Protein AF-A0A2H6MU32-F1 (afdb_monomer_lite)

Foldseek 3Di:
DDDDDDDDDPPDDPPCDPVNVLLQVLLVVLCVLLVDDSVLSSVLCVVVVNDSVNSNCCSVVVDSDPDDDPDDDDDDDDDDDPPVPPPPDPDDDDDDDPDDPDPPDDD

Structure (mmCIF, N/CA/C/O backbone):
data_AF-A0A2H6MU32-F1
#
_entry.id   AF-A0A2H6MU32-F1
#
loop_
_atom_site.group_PDB
_atom_site.id
_atom_site.type_symbol
_atom_site.label_atom_id
_atom_site.label_alt_id
_atom_site.label_comp_id
_atom_site.label_asym_id
_atom_site.label_entity_id
_atom_site.label_seq_id
_atom_site.pdbx_PDB_ins_code
_atom_site.Cartn_x
_atom_site.Cartn_y
_atom_site.Cartn_z
_atom_site.occupancy
_atom_site.B_iso_or_equiv
_atom_site.auth_seq_id
_atom_site.auth_comp_id
_atom_site.auth_asym_id
_atom_site.auth_atom_id
_atom_site.pdbx_PDB_model_num
ATOM 1 N N . GLU A 1 1 ? -0.471 26.242 -61.580 1.00 44.56 1 GLU A N 1
ATOM 2 C CA . GLU A 1 1 ? -0.348 24.817 -61.227 1.00 44.56 1 GLU A CA 1
ATOM 3 C C . GLU A 1 1 ? -0.811 24.606 -59.798 1.00 44.56 1 GLU A C 1
ATOM 5 O O . GLU A 1 1 ? -0.556 25.449 -58.946 1.00 44.56 1 GLU A O 1
ATOM 10 N N . TYR A 1 2 ? -1.566 23.535 -59.582 1.00 49.44 2 TYR A N 1
ATOM 11 C CA . TYR A 1 2 ? -2.101 23.110 -58.295 1.00 49.44 2 TYR A CA 1
ATOM 12 C C . TYR A 1 2 ? -1.087 22.140 -57.674 1.00 49.44 2 TYR A C 1
ATOM 14 O O . TYR A 1 2 ? -0.856 21.072 -58.227 1.00 49.44 2 TYR A O 1
ATOM 22 N N . MET A 1 3 ? -0.493 22.498 -56.540 1.00 57.16 3 MET A N 1
ATOM 23 C CA . MET A 1 3 ? 0.169 21.580 -55.601 1.00 57.16 3 MET A CA 1
ATOM 24 C C . MET A 1 3 ? -0.260 22.101 -54.221 1.00 57.16 3 MET A C 1
ATOM 26 O O . MET A 1 3 ? 0.155 23.179 -53.816 1.00 57.16 3 MET A O 1
ATOM 30 N N . GLY A 1 4 ? -1.298 21.553 -53.580 1.00 54.06 4 GLY A N 1
ATOM 31 C CA . GLY A 1 4 ? -1.260 20.247 -52.911 1.00 54.06 4 GLY A CA 1
ATOM 32 C C . GLY A 1 4 ? -0.416 20.402 -51.637 1.00 54.06 4 GLY A C 1
ATOM 33 O O . GLY A 1 4 ? 0.798 20.407 -51.723 1.00 54.06 4 GLY A O 1
ATOM 34 N N . GLY A 1 5 ? -0.953 20.714 -50.455 1.00 59.16 5 GLY A N 1
ATOM 35 C CA . GLY A 1 5 ? -1.914 19.916 -49.694 1.00 59.16 5 GLY A CA 1
ATOM 36 C C . GLY A 1 5 ? -1.168 18.843 -48.888 1.00 59.16 5 GLY A C 1
ATOM 37 O O . GLY A 1 5 ? -0.739 17.856 -49.470 1.00 59.16 5 GLY A O 1
ATOM 38 N N . GLY A 1 6 ? -1.025 18.990 -47.561 1.00 56.56 6 GLY A N 1
ATOM 39 C CA . GLY A 1 6 ? -0.269 17.991 -46.789 1.00 56.56 6 GLY A CA 1
ATOM 40 C C . GLY A 1 6 ? -0.168 18.178 -45.276 1.00 56.56 6 GLY A C 1
ATOM 41 O O . GLY A 1 6 ? 0.926 18.329 -44.763 1.00 56.56 6 GLY A O 1
ATOM 42 N N . ARG A 1 7 ? -1.320 18.173 -44.595 1.00 60.62 7 ARG A N 1
ATOM 43 C CA . ARG A 1 7 ? -1.598 17.603 -43.256 1.00 60.62 7 ARG A CA 1
ATOM 44 C C . ARG A 1 7 ? -0.432 17.449 -42.261 1.00 60.62 7 ARG A C 1
ATOM 46 O O . ARG A 1 7 ? 0.498 16.678 -42.462 1.00 60.62 7 ARG A O 1
ATOM 53 N N . GLY A 1 8 ? -0.616 18.087 -41.104 1.00 60.25 8 GLY A N 1
ATOM 54 C CA . GLY A 1 8 ? 0.225 17.929 -39.926 1.00 60.25 8 GLY A CA 1
ATOM 55 C C . GLY A 1 8 ? 0.394 16.484 -39.452 1.00 60.25 8 GLY A C 1
ATOM 56 O O . GLY A 1 8 ? -0.527 15.671 -39.497 1.00 60.25 8 GLY A O 1
ATOM 57 N N . GLY A 1 9 ? 1.584 16.208 -38.931 1.00 60.31 9 GLY A N 1
ATOM 58 C CA . GLY A 1 9 ? 1.890 15.030 -38.135 1.00 60.31 9 GLY A CA 1
ATOM 59 C C . GLY A 1 9 ? 2.160 15.463 -36.703 1.00 60.31 9 GLY A C 1
ATOM 60 O O . GLY A 1 9 ? 3.281 15.820 -36.357 1.00 60.31 9 GLY A O 1
ATOM 61 N N . 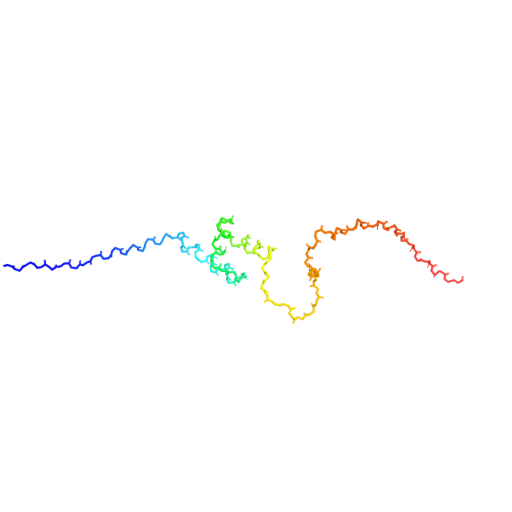LYS A 1 10 ? 1.122 15.450 -35.864 1.00 65.69 10 LYS A N 1
ATOM 62 C CA . LYS A 1 10 ? 1.275 15.467 -34.408 1.00 65.69 10 LYS A CA 1
ATOM 63 C C . LYS A 1 10 ? 2.031 14.195 -34.032 1.00 65.69 10 LYS A C 1
ATOM 65 O O . LYS A 1 10 ? 1.490 13.101 -34.158 1.00 65.69 10 LYS A O 1
ATOM 70 N N . MET A 1 11 ? 3.280 14.341 -33.605 1.00 56.53 11 MET A N 1
ATOM 71 C CA . MET A 1 11 ? 4.081 13.251 -33.055 1.00 56.53 11 MET A CA 1
ATOM 72 C C . MET A 1 11 ? 3.501 12.887 -31.684 1.00 56.53 11 MET A C 1
ATOM 74 O O . MET A 1 11 ? 3.939 13.379 -30.650 1.00 56.53 11 MET A O 1
ATOM 78 N N . ALA A 1 12 ? 2.446 12.076 -31.674 1.00 56.09 12 ALA A N 1
ATOM 79 C CA . ALA A 1 12 ? 2.045 11.350 -30.483 1.00 56.09 12 ALA A CA 1
ATOM 80 C C . ALA A 1 12 ? 2.911 10.092 -30.433 1.00 56.09 12 ALA A C 1
ATOM 82 O O . ALA A 1 12 ? 2.720 9.175 -31.227 1.00 56.09 12 ALA A O 1
ATOM 83 N N . ALA A 1 13 ? 3.886 10.076 -29.532 1.00 62.03 13 ALA A N 1
ATOM 84 C CA . ALA A 1 13 ? 4.603 8.869 -29.163 1.00 62.03 13 ALA A CA 1
ATOM 85 C C . ALA A 1 13 ? 3.856 8.204 -27.997 1.00 62.03 13 ALA A C 1
ATOM 87 O O . ALA A 1 13 ? 3.994 8.664 -26.864 1.00 62.03 13 ALA A O 1
ATOM 88 N N . PRO A 1 14 ? 3.078 7.128 -28.201 1.00 60.12 14 PRO A N 1
ATOM 89 C CA . PRO A 1 14 ? 2.651 6.280 -27.101 1.00 60.12 14 PRO A CA 1
ATOM 90 C C . PRO A 1 14 ? 3.748 5.241 -26.844 1.00 60.12 14 PRO A C 1
ATOM 92 O O . PRO A 1 14 ? 3.566 4.046 -27.040 1.00 60.12 14 PRO A O 1
ATOM 95 N N . GLY A 1 15 ? 4.924 5.710 -26.432 1.00 55.91 15 GLY A N 1
ATOM 96 C CA . GLY A 1 15 ? 6.008 4.863 -25.939 1.00 55.91 15 GLY A CA 1
ATOM 97 C C . GLY A 1 15 ? 5.869 4.638 -24.438 1.00 55.91 15 GLY A C 1
ATOM 98 O O . GLY A 1 15 ? 6.796 4.927 -23.687 1.00 55.91 15 GLY A O 1
ATOM 99 N N . GLY A 1 16 ? 4.693 4.205 -23.978 1.00 60.81 16 GLY A N 1
ATOM 100 C CA . GLY A 1 16 ? 4.518 3.787 -22.592 1.00 60.81 16 GLY A CA 1
ATOM 101 C C . GLY A 1 16 ? 5.295 2.495 -22.378 1.00 60.81 16 GLY A C 1
ATOM 102 O O . GLY A 1 16 ? 4.837 1.435 -22.791 1.00 60.81 16 GLY A O 1
ATOM 103 N N . SER A 1 17 ? 6.492 2.597 -21.798 1.00 66.94 17 SER A N 1
ATOM 1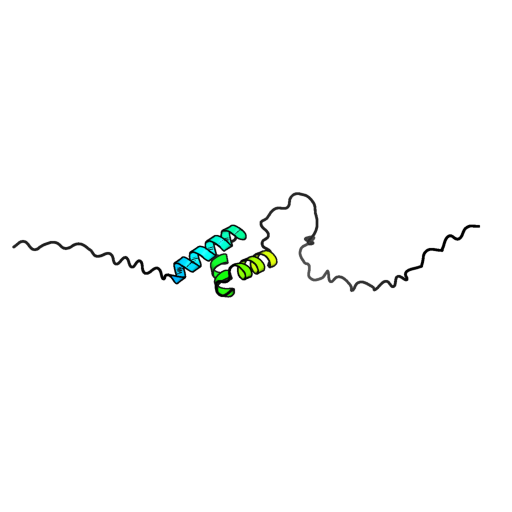04 C CA . SER A 1 17 ? 7.337 1.451 -21.450 1.00 66.94 17 SER A CA 1
ATOM 105 C C . SER A 1 17 ? 6.505 0.384 -20.730 1.00 66.94 17 SER A C 1
ATOM 107 O O . SER A 1 17 ? 5.782 0.713 -19.793 1.00 66.94 17 SER A O 1
ATOM 109 N N . ALA A 1 18 ? 6.602 -0.887 -21.134 1.00 71.88 18 ALA A N 1
ATOM 110 C CA . ALA A 1 18 ? 5.867 -1.992 -20.504 1.00 71.88 18 ALA A CA 1
ATOM 111 C C . ALA A 1 18 ? 6.128 -2.096 -18.985 1.00 71.88 18 ALA A C 1
ATOM 113 O O . ALA A 1 18 ? 5.294 -2.585 -18.230 1.00 71.88 18 ALA A O 1
ATOM 114 N N . ALA A 1 19 ? 7.262 -1.572 -18.512 1.00 76.31 19 ALA A N 1
ATOM 115 C CA . ALA A 1 19 ? 7.550 -1.437 -17.087 1.00 76.31 19 ALA A CA 1
ATOM 116 C C . ALA A 1 19 ? 6.637 -0.408 -16.389 1.00 76.31 19 ALA A C 1
ATOM 118 O O . ALA A 1 19 ? 6.233 -0.610 -15.247 1.00 76.31 19 ALA A O 1
ATOM 119 N N . ALA A 1 20 ? 6.263 0.674 -17.077 1.00 81.25 20 ALA A N 1
ATOM 120 C CA . ALA A 1 20 ? 5.382 1.708 -16.543 1.00 81.25 20 ALA A CA 1
ATOM 121 C C . ALA A 1 20 ? 3.936 1.213 -16.388 1.00 81.25 20 ALA A C 1
ATOM 123 O O . ALA A 1 20 ? 3.264 1.602 -15.435 1.00 81.25 20 ALA A O 1
ATOM 124 N N . SER A 1 21 ? 3.456 0.334 -17.276 1.00 84.94 21 SER A N 1
ATOM 125 C CA . SER A 1 21 ? 2.129 -0.281 -17.132 1.00 84.94 21 SER A CA 1
ATOM 126 C C . SER A 1 21 ? 2.078 -1.282 -15.975 1.00 84.94 21 SER A C 1
ATOM 128 O O . SER A 1 21 ? 1.097 -1.280 -15.231 1.00 84.94 21 SER A O 1
ATOM 130 N N . VAL A 1 22 ? 3.138 -2.073 -15.767 1.00 89.75 22 VAL A N 1
ATOM 131 C CA . VAL A 1 22 ? 3.257 -2.973 -14.604 1.00 89.75 22 VAL A CA 1
ATOM 132 C C . VAL A 1 22 ? 3.312 -2.174 -13.301 1.00 89.75 22 VAL A C 1
ATOM 134 O O . VAL A 1 22 ? 2.528 -2.437 -12.390 1.00 89.75 22 VAL A O 1
ATOM 137 N N . LEU A 1 23 ? 4.162 -1.144 -13.232 1.00 91.06 23 LEU A N 1
ATOM 138 C CA . LEU A 1 23 ? 4.261 -0.264 -12.065 1.00 91.06 23 LEU A CA 1
ATOM 139 C C . LEU A 1 23 ? 2.921 0.418 -11.755 1.00 91.06 23 LEU A C 1
ATOM 141 O O . LEU A 1 23 ? 2.501 0.449 -10.602 1.00 91.06 23 LEU A O 1
ATOM 145 N N . LYS A 1 24 ? 2.202 0.901 -12.775 1.00 92.69 24 LYS A N 1
ATOM 146 C CA . LYS A 1 24 ? 0.870 1.498 -12.594 1.00 92.69 24 LYS A CA 1
ATOM 147 C C . LYS A 1 24 ? -0.131 0.510 -11.983 1.00 92.69 24 LYS A C 1
ATOM 149 O O . LYS A 1 24 ? -0.908 0.907 -11.120 1.00 92.69 24 LYS A O 1
ATOM 154 N N . GLY A 1 25 ? -0.095 -0.761 -12.391 1.00 94.62 25 GLY A N 1
ATOM 155 C CA . GLY A 1 25 ? -0.931 -1.814 -11.804 1.00 94.62 25 GLY A CA 1
ATOM 156 C C . GLY A 1 25 ? -0.580 -2.126 -10.344 1.00 94.62 25 GLY A C 1
ATOM 157 O O . GLY A 1 25 ? -1.472 -2.381 -9.537 1.00 94.62 25 GLY A O 1
ATOM 158 N N . LEU A 1 26 ? 0.704 -2.063 -9.978 1.00 95.00 26 LEU A N 1
ATOM 159 C CA . LEU A 1 26 ? 1.153 -2.230 -8.591 1.00 95.00 26 LEU A CA 1
ATOM 160 C C . LEU A 1 26 ? 0.748 -1.040 -7.715 1.00 95.00 26 LEU A C 1
ATOM 162 O O . LEU A 1 26 ? 0.251 -1.247 -6.612 1.00 95.00 26 LEU A O 1
ATOM 166 N N . ILE A 1 27 ? 0.893 0.191 -8.218 1.00 94.69 27 ILE A N 1
ATOM 167 C CA . ILE A 1 27 ? 0.472 1.410 -7.512 1.00 94.69 27 ILE A CA 1
ATOM 168 C C . ILE A 1 27 ? -1.028 1.357 -7.226 1.00 94.69 27 ILE A C 1
ATOM 170 O O . ILE A 1 27 ? -1.427 1.578 -6.091 1.00 94.69 27 ILE A O 1
ATOM 174 N N . GLN A 1 28 ? -1.852 0.999 -8.217 1.00 95.00 28 GLN A N 1
ATOM 175 C CA . GLN A 1 28 ? -3.300 0.883 -8.023 1.00 95.00 28 GLN A CA 1
ATOM 176 C C . GLN A 1 28 ? -3.667 -0.134 -6.937 1.00 95.00 28 GLN A C 1
ATOM 178 O O . GLN A 1 28 ? -4.512 0.156 -6.092 1.00 95.00 28 GLN A O 1
ATOM 183 N N . GLN A 1 29 ? -3.017 -1.303 -6.927 1.00 94.81 29 GLN A N 1
ATOM 184 C CA . GLN A 1 29 ? -3.227 -2.304 -5.878 1.00 94.81 29 GLN A CA 1
ATOM 185 C C . GLN A 1 29 ? -2.794 -1.783 -4.508 1.00 94.81 29 GLN A C 1
ATOM 187 O O . GLN A 1 29 ? -3.548 -1.904 -3.549 1.00 94.81 29 GLN A O 1
ATOM 192 N N . PHE A 1 30 ? -1.627 -1.145 -4.424 1.00 93.75 30 PHE A N 1
ATOM 193 C CA . PHE A 1 30 ? -1.149 -0.528 -3.192 1.00 93.75 30 PHE A CA 1
ATOM 194 C C . PHE A 1 30 ? -2.161 0.489 -2.654 1.00 93.75 30 PHE A C 1
ATOM 196 O O . PHE A 1 30 ? -2.595 0.358 -1.515 1.00 93.75 30 PHE A O 1
ATOM 203 N N . THR A 1 31 ? -2.609 1.439 -3.482 1.00 91.88 31 THR A N 1
ATOM 204 C CA . THR A 1 31 ? -3.596 2.455 -3.082 1.00 91.88 31 THR A CA 1
ATOM 205 C C . THR A 1 31 ? -4.946 1.852 -2.700 1.00 91.88 31 THR A C 1
ATOM 207 O O . THR A 1 31 ? -5.600 2.352 -1.793 1.00 91.88 31 THR A O 1
ATOM 210 N N . ALA A 1 32 ? -5.359 0.760 -3.352 1.00 93.56 32 ALA A N 1
ATOM 211 C CA . ALA A 1 32 ? -6.605 0.072 -3.027 1.00 93.56 32 ALA A CA 1
ATOM 212 C C . ALA A 1 32 ? -6.543 -0.645 -1.668 1.00 93.56 32 ALA A C 1
ATOM 214 O O . ALA A 1 32 ? -7.562 -0.741 -0.991 1.00 93.56 32 ALA A O 1
ATOM 215 N N . ILE A 1 33 ? -5.366 -1.140 -1.269 1.00 91.69 33 ILE A N 1
ATOM 216 C CA . ILE A 1 33 ? -5.162 -1.852 0.000 1.00 91.69 33 ILE A CA 1
ATOM 217 C C . ILE A 1 33 ? -4.928 -0.871 1.152 1.00 91.69 33 ILE A C 1
ATOM 219 O O . ILE A 1 33 ? -5.482 -1.042 2.233 1.00 91.69 33 ILE A O 1
ATOM 223 N N . THR A 1 34 ? -4.090 0.143 0.935 1.00 88.88 34 THR A N 1
ATOM 224 C CA . THR A 1 34 ? -3.629 1.047 1.995 1.00 88.88 34 THR A CA 1
ATOM 225 C C . THR A 1 34 ? -4.421 2.348 2.090 1.00 88.88 34 THR A C 1
ATOM 227 O O . THR A 1 34 ? -4.295 3.063 3.079 1.00 88.88 34 THR A O 1
ATOM 230 N N . GLY A 1 35 ? -5.199 2.695 1.060 1.00 88.69 35 GLY A N 1
ATOM 231 C CA . GLY A 1 35 ? -5.877 3.990 0.953 1.00 88.69 35 GLY A CA 1
ATOM 232 C C . GLY A 1 35 ? -4.940 5.167 0.652 1.00 88.69 35 GLY A C 1
ATOM 233 O O . GLY A 1 35 ? -5.378 6.316 0.657 1.00 88.69 35 GLY A O 1
ATOM 234 N N . ALA A 1 36 ? -3.654 4.910 0.396 1.00 87.62 36 ALA A N 1
ATOM 235 C CA . ALA A 1 36 ? -2.679 5.947 0.083 1.00 87.62 36 ALA A CA 1
ATOM 236 C C . ALA A 1 36 ? -2.920 6.580 -1.297 1.00 87.62 36 ALA A C 1
ATOM 238 O O . ALA A 1 36 ? -3.592 6.022 -2.164 1.00 87.62 36 ALA A O 1
ATOM 239 N N . SER A 1 37 ? -2.298 7.733 -1.538 1.00 91.25 37 SER A N 1
ATOM 240 C CA . SER A 1 37 ? -2.277 8.349 -2.864 1.00 91.25 37 SER A CA 1
ATOM 241 C C . SER A 1 37 ? -1.353 7.595 -3.830 1.00 91.25 37 SER A C 1
ATOM 243 O O . SER A 1 37 ? -0.362 6.978 -3.434 1.00 91.25 37 SER A O 1
ATOM 245 N N . GLU A 1 38 ? -1.641 7.686 -5.131 1.00 90.81 38 GLU A N 1
ATOM 246 C CA . GLU A 1 38 ? -0.839 7.035 -6.180 1.00 90.81 38 GLU A CA 1
ATOM 247 C C . GLU A 1 38 ? 0.630 7.494 -6.167 1.00 90.81 38 GLU A C 1
ATOM 249 O O . GLU A 1 38 ? 1.534 6.708 -6.450 1.00 90.81 38 GLU A O 1
ATOM 254 N N . SER A 1 39 ? 0.889 8.754 -5.799 1.00 89.75 39 SER A N 1
ATOM 255 C CA . SER A 1 39 ? 2.248 9.284 -5.658 1.00 89.75 39 SER A CA 1
ATOM 256 C C . SER A 1 39 ? 2.997 8.620 -4.504 1.00 89.75 39 SER A C 1
ATOM 258 O O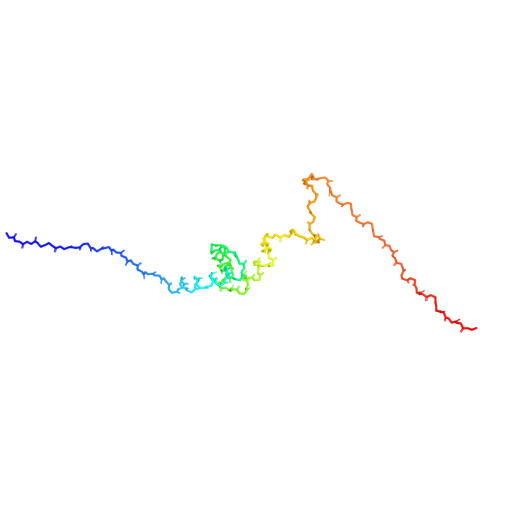 . SER A 1 39 ? 4.119 8.158 -4.704 1.00 89.75 39 SER A O 1
ATOM 260 N N . ALA A 1 40 ? 2.373 8.495 -3.329 1.00 88.94 40 ALA A N 1
ATOM 261 C CA . ALA A 1 40 ? 2.956 7.780 -2.196 1.00 88.94 40 ALA A CA 1
ATOM 262 C C . ALA A 1 40 ? 3.219 6.305 -2.542 1.00 88.94 40 ALA A C 1
ATOM 264 O O . ALA A 1 40 ? 4.309 5.800 -2.277 1.00 88.94 40 ALA A O 1
ATOM 265 N N . GLY A 1 41 ? 2.272 5.648 -3.220 1.00 90.94 41 GLY A N 1
ATOM 266 C CA . GLY A 1 41 ? 2.432 4.273 -3.694 1.00 90.94 41 GLY A CA 1
ATOM 267 C C . GLY A 1 41 ? 3.589 4.099 -4.674 1.00 90.94 41 GLY A C 1
ATOM 268 O O . GLY A 1 41 ? 4.353 3.148 -4.540 1.00 90.94 41 GLY A O 1
ATOM 269 N N . LYS A 1 42 ? 3.783 5.039 -5.608 1.00 93.06 42 LYS A N 1
ATOM 270 C CA . LYS A 1 42 ? 4.929 5.021 -6.532 1.00 93.06 42 LYS A CA 1
ATOM 271 C C . LYS A 1 42 ? 6.255 5.061 -5.777 1.00 93.06 42 LYS A C 1
ATOM 273 O O . LYS A 1 42 ? 7.114 4.220 -6.019 1.00 93.06 42 LYS A O 1
ATOM 278 N N . HIS A 1 43 ? 6.410 6.020 -4.867 1.00 91.44 43 HIS A N 1
ATOM 279 C CA . HIS A 1 43 ? 7.643 6.175 -4.094 1.00 91.44 43 HIS A CA 1
ATOM 280 C C . HIS A 1 43 ? 7.909 4.965 -3.191 1.00 91.44 43 HIS A C 1
ATOM 282 O O . HIS A 1 43 ? 9.047 4.506 -3.105 1.00 91.44 43 HIS A O 1
ATOM 288 N N . MET A 1 44 ? 6.862 4.418 -2.569 1.00 91.19 44 MET A N 1
ATOM 289 C CA . MET A 1 44 ? 6.979 3.244 -1.708 1.00 91.19 44 MET A CA 1
ATOM 290 C C . MET A 1 44 ? 7.365 1.998 -2.506 1.00 91.19 44 MET A C 1
ATOM 292 O O . MET A 1 44 ? 8.303 1.294 -2.146 1.00 91.19 44 MET A O 1
ATOM 296 N N . LEU A 1 45 ? 6.700 1.750 -3.635 1.00 93.38 45 LEU A N 1
ATOM 297 C CA . LEU A 1 45 ? 7.019 0.618 -4.502 1.00 93.38 45 LEU A CA 1
ATOM 298 C C . LEU A 1 45 ? 8.428 0.732 -5.091 1.00 93.38 45 LEU A C 1
ATOM 300 O O . LEU A 1 45 ? 9.110 -0.282 -5.181 1.00 93.38 45 LEU A O 1
ATOM 304 N N . GLU A 1 46 ? 8.898 1.931 -5.440 1.00 91.94 46 GLU A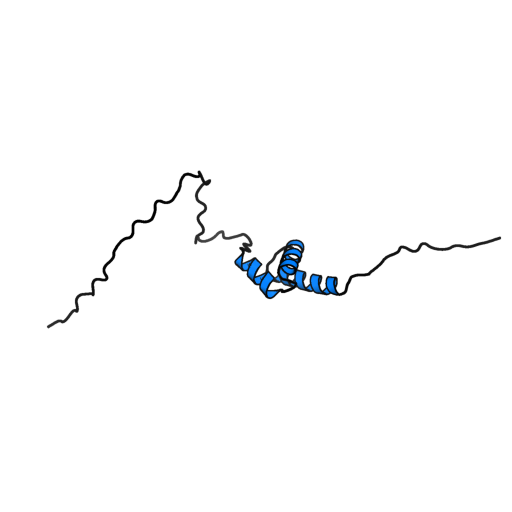 N 1
ATOM 305 C CA . GLU A 1 46 ? 10.281 2.149 -5.889 1.00 91.94 46 GLU A CA 1
ATOM 306 C C . GLU A 1 46 ? 11.296 1.824 -4.783 1.00 91.94 46 GLU A C 1
ATOM 308 O O . GLU A 1 46 ? 12.267 1.111 -5.041 1.00 91.94 46 GLU A O 1
ATOM 313 N N . ALA A 1 47 ? 11.044 2.259 -3.545 1.00 91.00 47 ALA A N 1
ATOM 314 C CA . ALA A 1 47 ? 11.880 1.924 -2.389 1.00 91.00 47 ALA A CA 1
ATOM 315 C C . ALA A 1 47 ? 11.859 0.419 -2.059 1.00 91.00 47 ALA A C 1
ATOM 317 O O . ALA A 1 47 ? 12.868 -0.145 -1.638 1.00 91.00 47 ALA A O 1
ATOM 318 N N . CYS A 1 48 ? 10.730 -0.245 -2.313 1.00 92.44 48 CYS A N 1
ATOM 319 C CA . CYS A 1 48 ? 10.549 -1.684 -2.138 1.00 92.44 48 CYS A CA 1
ATOM 320 C C . CYS A 1 48 ? 10.906 -2.498 -3.391 1.00 92.44 48 CYS A C 1
ATOM 322 O O . CYS A 1 48 ? 10.580 -3.684 -3.461 1.00 92.44 48 CYS A O 1
ATOM 324 N N . ASN A 1 49 ? 11.558 -1.895 -4.391 1.00 93.31 49 ASN A N 1
ATOM 325 C CA . ASN A 1 49 ? 12.005 -2.572 -5.609 1.00 93.31 49 ASN A CA 1
ATOM 326 C C . ASN A 1 49 ? 10.863 -3.298 -6.367 1.00 93.31 49 ASN A C 1
ATOM 328 O O . ASN A 1 49 ? 11.026 -4.415 -6.859 1.00 93.31 49 ASN A O 1
ATOM 332 N N . ASN A 1 50 ? 9.700 -2.644 -6.458 1.00 91.38 50 ASN A N 1
ATOM 333 C CA . ASN A 1 50 ? 8.423 -3.120 -7.010 1.00 91.38 50 ASN A CA 1
ATOM 334 C C . ASN A 1 50 ? 7.769 -4.286 -6.247 1.00 91.38 50 ASN A C 1
ATOM 336 O O . ASN A 1 50 ? 6.936 -5.002 -6.803 1.00 91.38 50 ASN A O 1
ATOM 340 N N . ASN A 1 51 ? 8.117 -4.479 -4.976 1.00 93.81 51 ASN A N 1
ATOM 341 C CA . ASN A 1 51 ? 7.486 -5.477 -4.121 1.00 93.81 51 ASN A CA 1
ATOM 342 C C . ASN A 1 51 ? 6.261 -4.887 -3.401 1.00 93.81 51 ASN A C 1
ATOM 344 O O . ASN A 1 51 ? 6.398 -4.053 -2.505 1.00 93.81 51 ASN A O 1
ATOM 348 N N . LEU A 1 52 ? 5.067 -5.337 -3.798 1.00 93.06 52 LEU A N 1
ATOM 349 C CA . LEU A 1 52 ? 3.802 -4.874 -3.227 1.00 93.06 52 LEU A CA 1
ATOM 350 C C . LEU A 1 52 ? 3.640 -5.270 -1.756 1.00 93.06 52 LEU A C 1
ATOM 352 O O . LEU A 1 52 ? 3.236 -4.426 -0.965 1.00 93.06 52 LEU A O 1
ATOM 356 N N . GLU A 1 53 ? 3.961 -6.511 -1.381 1.00 93.12 53 GLU A N 1
ATOM 357 C CA . GLU A 1 53 ? 3.796 -6.992 -0.001 1.00 93.12 53 GLU A CA 1
ATOM 358 C C . GLU A 1 53 ? 4.636 -6.169 0.974 1.00 93.12 53 GLU A C 1
ATOM 360 O O . GLU A 1 53 ? 4.099 -5.644 1.944 1.00 93.12 53 GLU A O 1
ATOM 365 N N . MET A 1 54 ? 5.925 -5.966 0.676 1.00 92.44 54 MET A N 1
ATOM 366 C CA . MET A 1 54 ? 6.792 -5.152 1.534 1.00 92.44 54 MET A CA 1
ATOM 367 C C . MET A 1 54 ? 6.316 -3.701 1.616 1.00 92.44 54 MET A C 1
ATOM 369 O O . MET A 1 54 ? 6.282 -3.138 2.707 1.00 92.44 54 MET A O 1
ATOM 373 N N . ALA A 1 55 ? 5.919 -3.107 0.484 1.00 91.44 55 ALA A N 1
ATOM 374 C CA . ALA A 1 55 ? 5.412 -1.739 0.455 1.00 91.44 55 ALA A CA 1
ATOM 375 C C . ALA A 1 55 ? 4.159 -1.596 1.328 1.00 91.44 55 ALA A C 1
ATOM 377 O O . ALA A 1 55 ? 4.083 -0.682 2.149 1.00 91.44 55 ALA A O 1
ATOM 378 N N . VAL A 1 56 ? 3.186 -2.500 1.169 1.00 90.88 56 VAL A N 1
ATOM 379 C CA . VAL A 1 56 ? 1.930 -2.508 1.935 1.00 90.88 56 VAL A CA 1
ATOM 380 C C . VAL A 1 56 ? 2.208 -2.706 3.422 1.00 90.88 56 VAL A C 1
ATOM 382 O O . VAL A 1 56 ? 1.706 -1.931 4.233 1.00 90.88 56 VAL A O 1
ATOM 385 N N . THR A 1 57 ? 3.031 -3.693 3.786 1.00 88.62 57 THR A N 1
ATOM 386 C CA . THR A 1 57 ? 3.386 -3.958 5.184 1.00 88.62 57 THR A CA 1
ATOM 387 C C . THR A 1 57 ? 4.072 -2.754 5.815 1.00 88.62 57 THR A C 1
ATOM 389 O O . THR A 1 57 ? 3.632 -2.319 6.871 1.00 88.62 57 THR A O 1
ATOM 392 N N . MET A 1 58 ? 5.077 -2.160 5.162 1.00 86.19 58 MET A N 1
ATOM 393 C CA . MET A 1 58 ? 5.779 -0.987 5.700 1.00 86.19 58 MET A CA 1
ATOM 394 C C . MET A 1 58 ? 4.876 0.243 5.809 1.00 86.19 58 MET A C 1
ATOM 396 O O . MET A 1 58 ? 5.035 1.029 6.737 1.00 86.19 58 MET A O 1
ATOM 400 N N . PHE A 1 59 ? 3.930 0.431 4.887 1.00 86.50 59 PHE A N 1
ATOM 401 C CA . PHE A 1 59 ? 3.006 1.564 4.941 1.00 86.50 59 PHE A CA 1
ATOM 402 C C . PHE A 1 59 ? 1.970 1.418 6.062 1.00 86.50 59 PHE A C 1
ATOM 404 O O . PHE A 1 59 ? 1.664 2.389 6.750 1.00 86.50 59 PHE A O 1
ATOM 411 N N . LEU A 1 60 ? 1.435 0.211 6.260 1.00 85.75 60 LEU A N 1
ATOM 412 C CA . LEU A 1 60 ? 0.471 -0.059 7.326 1.00 85.75 60 LEU A CA 1
ATOM 413 C C . LEU A 1 60 ? 1.143 -0.085 8.708 1.00 85.75 60 LEU A C 1
ATOM 415 O O . LEU A 1 60 ? 0.601 0.493 9.647 1.00 85.75 60 LEU A O 1
ATOM 419 N N . ASP A 1 61 ? 2.333 -0.682 8.812 1.00 83.88 61 ASP A N 1
ATOM 420 C CA . ASP A 1 61 ? 3.149 -0.713 10.038 1.00 83.88 61 ASP A CA 1
ATOM 421 C C . ASP A 1 61 ? 3.713 0.677 10.385 1.00 83.88 61 ASP A C 1
ATOM 423 O O . ASP A 1 61 ? 3.758 1.080 11.544 1.00 83.88 61 ASP A O 1
ATOM 427 N N . GLY A 1 62 ? 4.047 1.474 9.364 1.00 68.31 62 GLY A N 1
ATOM 428 C CA . GLY A 1 62 ? 4.510 2.859 9.489 1.00 68.31 62 GLY A CA 1
ATOM 429 C C . GLY A 1 62 ? 3.431 3.881 9.867 1.00 68.31 62 GLY A C 1
ATOM 430 O O . GLY A 1 62 ? 3.736 5.071 9.942 1.00 68.31 62 GLY A O 1
ATOM 431 N N . GLY A 1 63 ? 2.192 3.448 10.121 1.00 64.56 63 GLY A N 1
ATOM 432 C CA . GLY A 1 63 ? 1.114 4.314 10.598 1.00 64.56 63 GLY A CA 1
ATOM 433 C C . GLY A 1 63 ? 0.230 4.880 9.488 1.00 64.56 63 GLY A C 1
ATOM 434 O O . GLY A 1 63 ? 0.101 6.094 9.339 1.00 64.56 63 GLY A O 1
ATOM 435 N N . GLY A 1 64 ? -0.455 4.001 8.757 1.00 52.91 64 GLY A N 1
ATOM 436 C CA . GLY A 1 64 ? -1.641 4.353 7.976 1.00 52.91 64 GLY A CA 1
ATOM 437 C C . GLY A 1 64 ? -2.844 4.629 8.883 1.00 52.91 64 GLY A C 1
ATOM 438 O O . GLY A 1 64 ? -3.786 3.841 8.911 1.00 52.91 64 GLY A O 1
ATOM 439 N N . ILE A 1 65 ? -2.822 5.726 9.645 1.00 53.34 65 ILE A N 1
ATOM 440 C CA . ILE A 1 65 ? -4.027 6.215 10.321 1.00 53.34 65 ILE A CA 1
ATOM 441 C C . ILE A 1 65 ? -4.913 6.941 9.305 1.00 53.34 65 ILE A C 1
ATOM 443 O O . ILE A 1 65 ? -4.791 8.140 9.072 1.00 53.34 65 ILE A O 1
ATOM 447 N N . ALA A 1 66 ? -5.833 6.205 8.689 1.00 49.47 66 ALA A N 1
ATOM 448 C CA . ALA A 1 66 ? -7.073 6.830 8.261 1.00 49.47 66 ALA A CA 1
ATOM 449 C C . ALA A 1 66 ? -7.796 7.308 9.536 1.00 49.47 66 ALA A C 1
ATOM 451 O O . ALA A 1 66 ? -8.234 6.501 10.351 1.00 49.47 66 ALA A O 1
ATOM 452 N N . GLU A 1 67 ? -7.812 8.625 9.728 1.00 51.28 67 GLU A N 1
ATOM 453 C CA . GLU A 1 67 ? -8.636 9.384 10.676 1.00 51.28 67 GLU A CA 1
ATOM 454 C C . GLU A 1 67 ? -10.072 8.809 10.689 1.00 51.28 67 GLU A C 1
ATOM 456 O O . GLU A 1 67 ? -10.708 8.715 9.642 1.00 51.28 67 GLU A O 1
ATOM 461 N N . GLU A 1 68 ? -10.545 8.198 11.779 1.00 42.31 68 GLU A N 1
ATOM 462 C CA . GLU A 1 68 ? -11.312 8.851 12.852 1.00 42.31 68 GLU A CA 1
ATOM 463 C C . GLU A 1 68 ? -11.537 7.844 14.008 1.00 42.31 68 GLU A C 1
ATOM 465 O O . GLU A 1 68 ? -12.012 6.733 13.748 1.00 42.31 68 GLU A O 1
ATOM 470 N N . PRO A 1 69 ? -11.279 8.201 15.284 1.00 44.56 69 PRO A N 1
ATOM 471 C CA . PRO A 1 69 ? -11.855 7.470 16.402 1.00 44.56 69 PRO A CA 1
ATOM 472 C C . PRO A 1 69 ? -12.592 8.411 17.363 1.00 44.56 69 PRO A C 1
ATOM 474 O O . PRO A 1 69 ? -12.217 8.542 18.528 1.00 44.56 69 PRO A O 1
ATOM 477 N N . SER A 1 70 ? -13.705 9.007 16.955 1.00 52.50 70 SER A N 1
ATOM 478 C CA . SER A 1 70 ? -14.730 9.390 17.926 1.00 52.50 70 SER A CA 1
ATOM 479 C C . SER A 1 70 ? -15.552 8.160 18.312 1.00 52.50 70 SER A C 1
ATOM 481 O O . SER A 1 70 ? -16.681 8.012 17.873 1.00 52.50 70 SER A O 1
ATOM 483 N N . THR A 1 71 ? -14.966 7.260 19.110 1.00 54.41 71 THR A N 1
ATOM 484 C CA . THR A 1 71 ? -15.563 6.677 20.330 1.00 54.41 71 THR A CA 1
ATOM 485 C C . THR A 1 71 ? -14.566 5.706 20.975 1.00 54.41 71 THR A C 1
ATOM 487 O O . THR A 1 71 ? -14.175 4.720 20.360 1.00 54.41 71 THR A O 1
ATOM 490 N N . SER A 1 72 ? -14.250 5.961 22.249 1.00 43.69 72 SER A N 1
ATOM 491 C CA . SER A 1 72 ? -13.519 5.099 23.197 1.00 43.69 72 SER A CA 1
ATOM 492 C C . SER A 1 72 ? -11.984 5.137 23.125 1.00 43.69 72 SER A C 1
ATOM 494 O O . SER A 1 72 ? -11.338 4.430 22.362 1.00 43.69 72 SER A O 1
ATOM 496 N N . SER A 1 73 ? -11.404 5.949 24.017 1.00 52.84 73 SER A N 1
ATOM 497 C CA . SER A 1 73 ? -9.977 6.009 24.342 1.00 52.84 73 SER A CA 1
ATOM 498 C C . SER A 1 73 ? -9.363 4.646 24.667 1.00 52.84 73 SER A C 1
ATOM 500 O O . SER A 1 73 ? -9.595 4.097 25.743 1.00 52.84 73 SER A O 1
ATOM 502 N N . ALA A 1 74 ? -8.457 4.213 23.796 1.00 47.00 74 ALA A N 1
ATOM 503 C CA . ALA A 1 74 ? -7.182 3.587 24.136 1.00 47.00 74 ALA A CA 1
ATOM 504 C C . ALA A 1 74 ? -6.225 3.782 22.944 1.00 47.00 74 ALA A C 1
ATOM 506 O O . ALA A 1 74 ? -6.560 3.391 21.838 1.00 47.00 74 ALA A O 1
ATOM 507 N N . SER A 1 75 ? -5.016 4.328 23.017 1.00 50.59 75 SER A N 1
ATOM 508 C CA . SER A 1 75 ? -4.368 5.283 23.916 1.00 50.59 75 SER A CA 1
ATOM 509 C C . SER A 1 75 ? -2.989 5.533 23.296 1.00 50.59 75 SER A C 1
ATOM 511 O O . SER A 1 75 ? -2.106 4.693 23.438 1.00 50.59 75 SER A O 1
ATOM 513 N N . VAL A 1 76 ? -2.788 6.673 22.634 1.00 47.06 76 VAL A N 1
ATOM 514 C CA . VAL A 1 76 ? -1.456 7.276 22.476 1.00 47.06 76 VAL A CA 1
ATOM 515 C C . VAL A 1 76 ? -1.575 8.731 22.919 1.00 47.06 76 VAL A C 1
ATOM 517 O O . VAL A 1 76 ? -2.387 9.496 22.409 1.00 47.06 76 VAL A O 1
ATOM 520 N N . SER A 1 77 ? -0.898 9.046 24.022 1.00 45.59 77 SER A N 1
ATOM 521 C CA . SER A 1 77 ? -1.083 10.255 24.823 1.00 45.59 77 SER A CA 1
ATOM 522 C C . SER A 1 77 ? -0.914 11.536 24.009 1.00 45.59 77 SER A C 1
ATOM 524 O O . SER A 1 77 ? 0.193 11.854 23.597 1.00 45.59 77 SER A O 1
ATOM 526 N N . ASN A 1 78 ? -1.988 12.318 23.889 1.00 51.19 78 ASN A N 1
ATOM 527 C CA . ASN A 1 78 ? -1.929 13.694 23.404 1.00 51.19 78 ASN A CA 1
ATOM 528 C C . ASN A 1 78 ? -2.543 14.671 24.418 1.00 51.19 78 ASN A C 1
ATOM 530 O O . ASN A 1 78 ? -3.471 15.419 24.115 1.00 51.19 78 ASN A O 1
ATOM 534 N N . LEU A 1 79 ? -2.018 14.673 25.646 1.00 49.47 79 LEU A N 1
ATOM 535 C CA . LEU A 1 79 ? -2.204 15.807 26.544 1.00 49.47 79 LEU A CA 1
ATOM 536 C C . LEU A 1 79 ? -0.918 16.632 26.575 1.00 49.47 79 LEU A C 1
ATOM 538 O O . LEU A 1 79 ? 0.050 16.234 27.210 1.00 49.47 79 LEU A O 1
ATOM 542 N N . ARG A 1 80 ? -1.037 17.815 25.956 1.00 51.75 80 ARG A N 1
ATOM 543 C CA . ARG A 1 80 ? -0.262 19.060 26.108 1.00 51.75 80 ARG A CA 1
ATOM 544 C C . ARG A 1 80 ? 0.782 19.363 25.026 1.00 51.75 80 ARG A C 1
ATOM 546 O O . ARG A 1 80 ? 1.427 18.448 24.521 1.00 51.75 80 ARG A O 1
ATOM 553 N N . PRO A 1 81 ? 0.949 20.658 24.665 1.00 42.09 81 PRO A N 1
ATOM 554 C CA . PRO A 1 81 ? 2.142 21.112 23.964 1.00 42.09 81 PRO A CA 1
ATOM 555 C C . PRO A 1 81 ? 3.334 20.568 24.736 1.00 42.09 81 PRO A C 1
ATOM 557 O O . PRO A 1 81 ? 3.369 20.700 25.960 1.00 42.09 81 PRO A O 1
ATOM 560 N N . HIS A 1 82 ? 4.260 19.927 24.038 1.00 48.25 82 HIS A N 1
ATOM 561 C CA . HIS A 1 82 ? 5.511 19.488 24.623 1.00 48.25 82 HIS A CA 1
ATOM 562 C C . HIS A 1 82 ? 6.301 20.742 25.013 1.00 48.25 82 HIS A C 1
ATOM 564 O O . HIS A 1 82 ? 7.117 21.243 24.249 1.00 48.25 82 HIS A O 1
ATOM 570 N N . THR A 1 83 ? 6.005 21.300 26.188 1.00 46.19 83 THR A N 1
ATOM 571 C CA . THR A 1 83 ? 7.020 21.996 26.959 1.00 46.19 83 THR A CA 1
ATOM 572 C C . THR A 1 83 ? 8.052 20.926 27.262 1.00 46.19 83 THR A C 1
ATOM 574 O O . THR A 1 83 ? 7.753 19.944 27.942 1.00 46.19 83 THR A O 1
ATOM 577 N N . GLU A 1 84 ? 9.222 21.106 26.677 1.00 54.91 84 GLU A N 1
ATOM 578 C CA . GLU A 1 84 ? 10.462 20.327 26.728 1.00 54.91 84 GLU A CA 1
ATOM 579 C C . GLU A 1 84 ? 11.000 19.973 28.141 1.00 54.91 84 GLU A C 1
ATOM 581 O O . GLU A 1 84 ? 12.144 19.555 28.283 1.00 54.91 84 GLU A O 1
ATOM 586 N N . ASP A 1 85 ? 10.161 20.054 29.178 1.00 58.28 85 ASP A N 1
ATOM 587 C CA . ASP A 1 85 ? 10.490 19.882 30.597 1.00 58.28 85 ASP A CA 1
ATOM 588 C C . ASP A 1 85 ? 9.735 1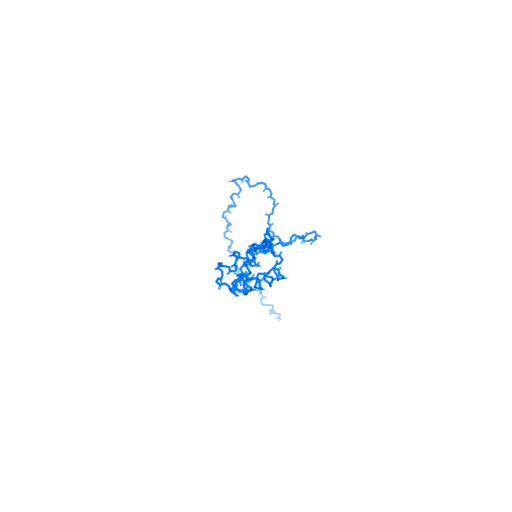8.728 31.300 1.00 58.28 85 ASP A C 1
ATOM 590 O O . ASP A 1 85 ? 10.038 18.403 32.445 1.00 58.28 85 ASP A O 1
ATOM 594 N N . GLU A 1 86 ? 8.789 18.029 30.654 1.00 59.94 86 GLU A N 1
ATOM 595 C CA . GLU A 1 86 ? 8.160 16.820 31.240 1.00 59.94 86 GLU A CA 1
ATOM 596 C C . GLU A 1 86 ? 8.971 15.545 30.934 1.00 59.94 86 GLU A C 1
ATOM 598 O O . GLU A 1 86 ? 8.475 14.540 30.412 1.00 59.94 86 GLU A O 1
ATOM 603 N N . VAL A 1 87 ? 10.256 15.574 31.297 1.00 68.69 87 VAL A N 1
ATOM 604 C CA . VAL A 1 87 ? 11.081 14.367 31.425 1.00 68.69 87 VAL A CA 1
ATOM 605 C C . VAL A 1 87 ? 10.481 13.523 32.546 1.00 68.69 87 VAL A C 1
ATOM 607 O O . VAL A 1 87 ? 10.589 13.845 33.730 1.00 68.69 87 VAL A O 1
ATOM 610 N N . ARG A 1 88 ? 9.802 12.433 32.181 1.00 77.12 88 ARG A N 1
ATOM 611 C CA . ARG A 1 88 ? 9.325 11.445 33.153 1.00 77.12 88 ARG A CA 1
ATOM 612 C C . ARG A 1 88 ? 10.518 10.969 33.982 1.00 77.12 88 ARG A C 1
ATOM 614 O O . ARG A 1 88 ? 11.464 10.411 33.426 1.00 77.12 88 ARG A O 1
ATOM 621 N N . ALA A 1 89 ? 10.472 11.179 35.297 1.00 78.25 89 ALA A N 1
ATOM 622 C CA . ALA A 1 89 ? 11.490 10.648 36.196 1.00 78.25 89 ALA A CA 1
ATOM 623 C C . ALA A 1 89 ? 11.610 9.122 36.000 1.00 78.25 89 ALA A C 1
ATOM 625 O O . ALA A 1 89 ? 10.584 8.463 35.787 1.00 78.25 89 ALA A O 1
ATOM 626 N N . PRO A 1 90 ? 12.825 8.542 36.065 1.00 80.62 90 PRO A N 1
ATOM 627 C CA . PRO A 1 90 ? 12.995 7.097 35.990 1.00 80.62 90 PRO A CA 1
ATOM 628 C C . PRO A 1 90 ? 12.083 6.401 37.003 1.00 80.62 90 PRO A C 1
ATOM 630 O O . PRO A 1 90 ? 12.077 6.754 38.182 1.00 80.62 90 PRO A O 1
ATOM 633 N N . ILE A 1 91 ? 11.287 5.436 36.537 1.00 82.19 91 ILE A N 1
ATOM 634 C CA . ILE A 1 91 ? 10.323 4.726 37.381 1.00 82.19 91 ILE A CA 1
ATOM 635 C C . ILE A 1 91 ? 11.104 3.968 38.467 1.00 82.19 91 ILE A C 1
ATOM 637 O O . ILE A 1 91 ? 11.940 3.128 38.121 1.00 82.19 91 ILE A O 1
ATOM 641 N N . PRO A 1 92 ? 10.851 4.219 39.767 1.00 80.25 92 PRO A N 1
ATOM 642 C CA . PRO A 1 92 ? 11.502 3.466 40.830 1.00 80.25 92 PRO A CA 1
ATOM 643 C C . PRO A 1 92 ? 11.143 1.980 40.729 1.00 80.25 92 PRO A C 1
ATOM 645 O O . PRO A 1 92 ? 9.966 1.621 40.651 1.00 80.25 92 PRO A O 1
ATOM 648 N N . GLN A 1 93 ? 12.151 1.109 40.738 1.00 78.75 93 GLN A N 1
ATOM 649 C CA . GLN A 1 93 ? 11.950 -0.337 40.683 1.00 78.75 93 GLN A CA 1
ATOM 650 C C . GLN A 1 93 ? 11.341 -0.821 42.006 1.00 78.75 93 GLN A C 1
ATOM 652 O O . GLN A 1 93 ? 11.999 -0.795 43.045 1.00 78.75 93 GLN A O 1
ATOM 657 N N . LYS A 1 94 ? 10.077 -1.255 41.984 1.00 77.69 94 LYS A N 1
ATOM 658 C CA . LYS A 1 94 ? 9.459 -1.951 43.120 1.00 77.69 94 LYS A CA 1
ATOM 659 C C . LYS A 1 94 ? 9.924 -3.411 43.130 1.00 77.69 94 LYS A C 1
ATOM 661 O O . LYS A 1 94 ? 9.858 -4.072 42.099 1.00 77.69 94 LYS A O 1
ATOM 666 N N . GLN A 1 95 ? 10.383 -3.908 44.280 1.00 73.62 95 GLN A N 1
ATOM 667 C CA . GLN A 1 95 ? 10.611 -5.338 44.506 1.00 73.62 95 GLN A CA 1
ATOM 668 C C . GLN A 1 95 ? 9.352 -5.932 45.138 1.00 73.62 95 GLN A C 1
ATOM 670 O O . GLN A 1 95 ? 9.050 -5.649 46.296 1.00 73.62 95 GLN A O 1
ATOM 675 N N . GLU A 1 96 ? 8.610 -6.729 44.376 1.00 74.31 96 GLU A N 1
ATOM 676 C CA . GLU A 1 96 ? 7.497 -7.523 44.894 1.00 74.31 96 GLU A CA 1
ATOM 677 C C . GLU A 1 96 ? 7.969 -8.972 45.031 1.00 74.31 96 GLU A C 1
ATOM 679 O O . GLU A 1 96 ? 8.467 -9.566 44.074 1.00 74.31 96 GLU A O 1
ATOM 684 N N . ILE A 1 97 ? 7.862 -9.531 46.238 1.00 77.75 97 ILE A N 1
ATOM 685 C CA . ILE A 1 97 ? 8.071 -10.959 46.477 1.00 77.75 97 ILE A CA 1
ATOM 686 C C . ILE A 1 97 ? 6.722 -11.658 46.346 1.00 77.75 97 ILE A C 1
ATOM 688 O O . ILE A 1 97 ? 5.741 -11.256 46.971 1.00 77.75 97 ILE A O 1
ATOM 692 N N . LEU A 1 98 ? 6.677 -12.702 45.522 1.00 76.19 98 LEU A N 1
ATOM 693 C CA . LEU A 1 98 ? 5.516 -13.574 45.431 1.00 76.19 98 LEU A CA 1
ATOM 694 C C . LEU A 1 98 ? 5.390 -14.336 46.759 1.00 76.19 98 LEU A C 1
ATOM 696 O O . LEU A 1 98 ? 6.106 -15.308 46.984 1.00 76.19 98 LEU A O 1
ATOM 700 N N . VAL A 1 99 ? 4.526 -13.859 47.659 1.00 76.44 99 VAL A N 1
ATOM 701 C CA . VAL A 1 99 ? 4.122 -14.625 48.844 1.00 76.44 99 VAL A CA 1
ATOM 702 C C . VAL A 1 99 ? 3.261 -15.783 48.366 1.00 76.44 99 VAL A C 1
ATOM 704 O O . VAL A 1 99 ? 2.229 -15.578 47.726 1.00 76.44 99 VAL A O 1
ATOM 707 N N . GLU A 1 100 ? 3.708 -16.998 48.658 1.00 74.44 100 GLU A N 1
ATOM 708 C CA . GLU A 1 100 ? 2.925 -18.198 48.401 1.00 74.44 100 GLU A CA 1
ATOM 709 C C . GLU A 1 100 ? 1.683 -18.170 49.313 1.00 74.44 100 GLU A C 1
ATOM 711 O O . GLU A 1 100 ? 1.826 -17.929 50.517 1.00 74.44 100 GLU A O 1
ATOM 716 N N . PRO A 1 101 ? 0.461 -18.330 48.771 1.00 69.19 101 PRO A N 1
ATOM 717 C CA . PRO A 1 101 ? -0.744 -18.325 49.588 1.00 69.19 101 PRO A CA 1
ATOM 718 C C . PRO A 1 101 ? -0.696 -19.481 50.593 1.00 69.19 101 PRO A C 1
ATOM 720 O O . PRO A 1 101 ? -0.341 -20.605 50.242 1.00 69.19 101 PRO A O 1
ATOM 723 N N . GLU A 1 102 ? -1.053 -19.180 51.842 1.00 69.50 102 GLU A N 1
ATOM 724 C CA . GLU A 1 102 ? -1.043 -20.115 52.967 1.00 69.50 102 GLU A CA 1
ATOM 725 C C . GLU A 1 102 ? -1.820 -21.396 52.595 1.00 69.50 102 GLU A C 1
ATOM 727 O O . GLU A 1 102 ? -2.999 -21.308 52.227 1.00 69.50 102 GLU A O 1
ATOM 732 N N . PRO A 1 103 ? -1.188 -22.587 52.616 1.00 66.44 103 PRO A N 1
ATOM 733 C CA . PRO A 1 103 ? -1.879 -23.812 52.263 1.00 66.44 103 PRO A CA 1
ATOM 734 C C . PRO A 1 103 ? -2.881 -24.120 53.370 1.00 66.44 103 PRO A C 1
ATOM 736 O O . PRO A 1 103 ? -2.524 -24.446 54.501 1.00 66.44 103 PRO A O 1
ATOM 739 N N . LEU A 1 104 ? -4.155 -23.985 53.020 1.00 69.06 104 LEU A N 1
ATOM 740 C CA . LEU A 1 104 ? -5.300 -24.212 53.887 1.00 69.06 104 LEU A CA 1
ATOM 741 C C . LEU A 1 104 ? -5.456 -25.725 54.125 1.00 69.06 104 LEU A C 1
ATOM 743 O O . LEU A 1 104 ? -6.317 -26.375 53.538 1.00 69.06 104 LEU A O 1
ATOM 747 N N . PHE A 1 105 ? -4.586 -26.309 54.950 1.00 65.44 105 PHE A N 1
ATOM 748 C CA . PHE A 1 105 ? -4.815 -27.634 55.519 1.00 65.44 105 PHE A CA 1
ATOM 749 C C . PHE A 1 105 ? -5.690 -27.465 56.760 1.00 65.44 105 PHE A C 1
ATOM 751 O O . PHE A 1 105 ? -5.204 -27.165 57.847 1.00 65.44 105 PHE A O 1
ATOM 758 N N . GLY A 1 106 ? -7.000 -27.613 56.563 1.00 64.44 106 GLY A N 1
ATOM 759 C CA . GLY A 1 106 ? -7.923 -27.931 57.645 1.00 64.44 106 GLY A CA 1
ATOM 760 C C . GLY A 1 106 ? -7.843 -29.422 57.979 1.00 64.44 106 GLY A C 1
ATOM 761 O O . GLY A 1 106 ? -8.010 -30.244 57.079 1.00 64.44 106 GLY A O 1
ATOM 762 N N . ASP A 1 107 ? -7.489 -29.748 59.222 1.00 48.56 107 ASP A N 1
ATOM 763 C CA . ASP A 1 107 ? -8.351 -30.345 60.265 1.00 48.56 107 ASP A CA 1
ATOM 764 C C . ASP A 1 107 ? -7.602 -30.271 61.612 1.00 48.56 107 ASP A C 1
ATOM 766 O O . ASP A 1 107 ? -6.421 -30.694 61.659 1.00 48.56 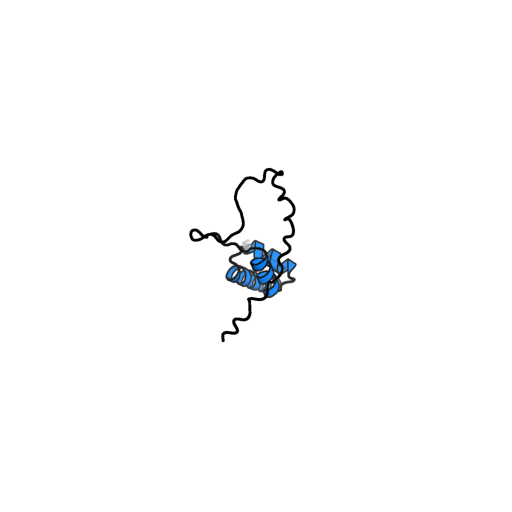107 ASP A O 1
#

pLDDT: mean 72.54, std 17.31, range [42.09, 95.0]

Secondary structure (DSSP, 8-state):
-----------------HHHHHHHHHHHHHHHHH---HHHHHHHHHHTTT-HHHHHHHHHHTT---S---S--------S---TT--PPPPP------PPPP-----

Radius of gyration: 31.03 Å; chains: 1; bounding box: 29×55×122 Å

InterPro domains:
  IPR009060 UBA-like superfamily [SSF46934] (24-64)
  IPR054109 UBA-like domain [PF22566] (23-65)

Sequence (107 aa):
EYMGGGRGGKMAAPGGSAAASVLKGLIQQFTAITGASESAGKHMLEACNNNLEMAVTMFLDGGGIAEEPSTSSASVSNLRPHTEDEVRAPIPQKQEILVEPEPLFGD

Organism: NCBI:txid3147026